Protein AF-A0A936ZBS4-F1 (afdb_monomer_lite)

Organism: NCBI:txid670292

Sequence (67 aa):
MILEWHRQGMSVSAIARQSGLDRKTVRKYIHRGLEAPAYGPRKPRQTVIDPFTHYLRERVSTFPGLT

Radius of gyration: 23.79 Å; chains: 1; bounding box: 44×22×55 Å

Foldseek 3Di:
DLCVVVVVVDDLVRSCVVVVHDSVVSVVPNVVDPDDDDDDPPDDDDDPCPVVVVVVVVVCVVCVVVD

Structure (mmCIF, N/CA/C/O backbone):
data_AF-A0A936ZBS4-F1
#
_entry.id   AF-A0A936ZBS4-F1
#
loop_
_atom_site.group_PD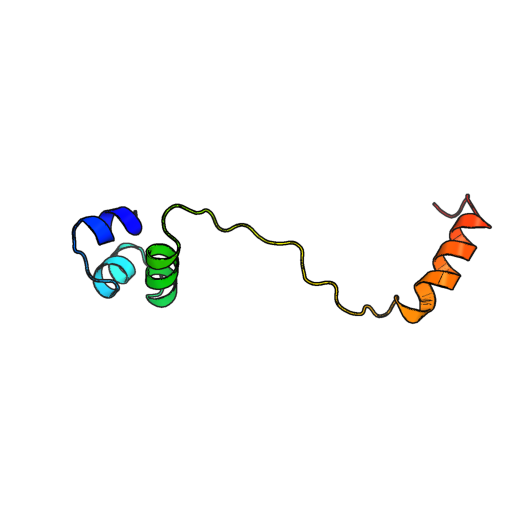B
_atom_site.id
_atom_site.type_symbol
_atom_site.label_atom_id
_atom_site.label_alt_id
_atom_site.label_comp_id
_atom_site.label_asym_id
_atom_site.label_entity_id
_atom_site.label_seq_id
_atom_site.pdbx_PDB_ins_code
_atom_site.Cartn_x
_atom_site.Cartn_y
_atom_site.Cartn_z
_atom_site.occupancy
_atom_site.B_iso_or_equiv
_atom_site.auth_seq_id
_atom_site.auth_comp_id
_atom_site.auth_asym_id
_atom_site.auth_atom_id
_atom_site.pdbx_PDB_model_num
ATOM 1 N N . MET A 1 1 ? 3.900 3.768 -20.738 1.00 85.50 1 MET A N 1
ATOM 2 C CA . MET A 1 1 ? 5.364 3.970 -20.633 1.00 85.50 1 MET A CA 1
ATOM 3 C C . MET A 1 1 ? 6.090 2.645 -20.401 1.00 85.50 1 MET A C 1
ATOM 5 O O . MET A 1 1 ? 6.583 2.105 -21.374 1.00 85.50 1 MET A O 1
ATOM 9 N N . ILE A 1 2 ? 6.067 2.046 -19.198 1.00 93.44 2 ILE A N 1
ATOM 10 C CA . ILE A 1 2 ? 6.767 0.766 -18.912 1.00 93.44 2 ILE A CA 1
ATOM 11 C C . ILE A 1 2 ? 6.329 -0.384 -19.838 1.00 93.44 2 ILE A C 1
ATOM 13 O O . ILE A 1 2 ? 7.169 -1.021 -20.464 1.00 93.44 2 ILE A O 1
ATOM 17 N N . LEU A 1 3 ? 5.018 -0.637 -19.938 1.00 93.81 3 LEU A N 1
ATOM 18 C CA . LEU A 1 3 ? 4.478 -1.735 -20.756 1.00 93.81 3 LEU A CA 1
ATOM 19 C C . LEU A 1 3 ? 4.744 -1.547 -22.247 1.00 93.81 3 LEU A C 1
ATOM 21 O O . LEU A 1 3 ? 4.957 -2.520 -22.957 1.00 93.81 3 LEU A O 1
ATOM 25 N N . GLU A 1 4 ? 4.748 -0.299 -22.706 1.00 95.19 4 GLU A N 1
ATOM 26 C CA . GLU A 1 4 ? 4.998 0.022 -24.107 1.00 95.19 4 GLU A CA 1
ATOM 27 C C . GLU A 1 4 ? 6.448 -0.275 -24.482 1.00 95.19 4 GLU A C 1
ATOM 29 O O . GLU A 1 4 ? 6.699 -1.043 -25.402 1.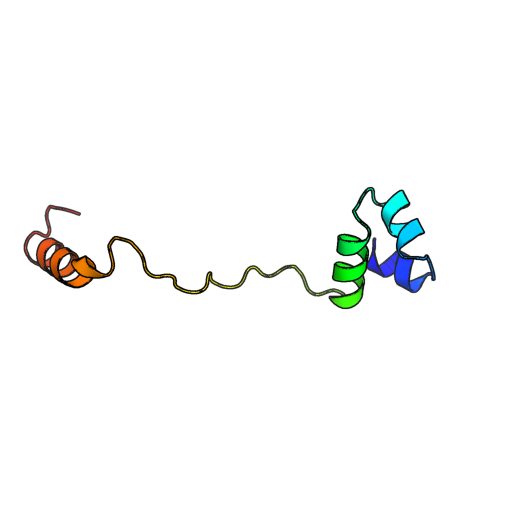00 95.19 4 GLU A O 1
ATOM 34 N N . TRP A 1 5 ? 7.404 0.215 -23.692 1.00 96.38 5 TRP A N 1
ATOM 35 C CA . TRP A 1 5 ? 8.818 -0.102 -23.886 1.00 96.38 5 TRP A CA 1
ATOM 36 C C . TRP A 1 5 ? 9.117 -1.597 -23.769 1.00 96.38 5 TRP A C 1
ATOM 38 O O . TRP A 1 5 ? 9.941 -2.122 -24.514 1.00 96.38 5 TRP A O 1
ATOM 48 N N . HIS A 1 6 ? 8.422 -2.304 -22.877 1.00 95.69 6 HIS A N 1
ATOM 49 C CA . HIS A 1 6 ? 8.541 -3.756 -22.789 1.00 95.69 6 HIS A CA 1
ATOM 50 C C . HIS A 1 6 ? 8.023 -4.458 -24.057 1.00 95.69 6 HIS A C 1
ATOM 52 O O . HIS A 1 6 ? 8.683 -5.365 -24.554 1.00 95.69 6 HIS A O 1
ATOM 58 N N . ARG A 1 7 ? 6.887 -4.016 -24.622 1.00 95.00 7 ARG A N 1
ATOM 59 C CA . ARG A 1 7 ? 6.369 -4.524 -25.909 1.00 95.00 7 ARG A CA 1
ATOM 60 C C . ARG A 1 7 ? 7.313 -4.239 -27.078 1.00 95.00 7 ARG A C 1
ATOM 62 O O . ARG A 1 7 ? 7.413 -5.061 -27.978 1.00 95.00 7 ARG A O 1
ATOM 69 N N . GLN A 1 8 ? 8.041 -3.127 -27.026 1.00 96.62 8 GLN A N 1
ATOM 70 C CA . GLN A 1 8 ? 9.084 -2.761 -27.992 1.00 96.62 8 GLN A CA 1
ATOM 71 C C . GLN A 1 8 ? 10.401 -3.545 -27.803 1.00 96.62 8 GLN A C 1
ATOM 73 O O . GLN A 1 8 ? 11.378 -3.281 -28.498 1.00 96.62 8 GLN A O 1
ATOM 78 N N . GLY A 1 9 ? 10.457 -4.502 -26.868 1.00 96.56 9 GLY A N 1
ATOM 79 C CA . GLY A 1 9 ? 11.616 -5.374 -26.658 1.00 96.56 9 GLY A CA 1
ATOM 80 C C . GLY A 1 9 ? 12.716 -4.786 -25.770 1.00 96.56 9 GLY A C 1
ATOM 81 O O . GLY A 1 9 ? 13.788 -5.380 -25.648 1.00 96.56 9 GLY A O 1
ATOM 82 N N . MET A 1 10 ? 12.486 -3.643 -25.113 1.00 97.69 10 MET A N 1
ATOM 83 C CA . MET A 1 10 ? 13.470 -3.100 -24.176 1.00 97.69 10 MET A CA 1
ATOM 84 C C . MET A 1 10 ? 13.629 -3.997 -22.944 1.00 97.69 10 MET A C 1
ATOM 86 O O . MET A 1 10 ? 12.660 -4.457 -22.338 1.00 97.69 10 MET A O 1
ATOM 90 N N . SER A 1 11 ? 14.877 -4.172 -22.502 1.00 97.69 11 SER A N 1
ATOM 91 C CA . SER A 1 11 ? 15.164 -4.899 -21.264 1.00 97.69 11 SER A CA 1
ATOM 92 C C . SER A 1 11 ? 14.669 -4.144 -20.024 1.00 97.69 11 SER A C 1
ATOM 94 O O . SER A 1 11 ? 14.650 -2.913 -19.982 1.00 97.69 11 SER A O 1
ATOM 96 N N . VAL A 1 12 ? 14.369 -4.883 -18.950 1.00 97.38 12 VAL A N 1
ATOM 97 C CA . VAL A 1 12 ? 13.992 -4.317 -17.638 1.00 97.38 12 VAL A CA 1
ATOM 98 C C . VAL A 1 12 ? 15.009 -3.281 -17.144 1.00 97.38 12 VAL A C 1
ATOM 100 O O . VAL A 1 12 ? 14.624 -2.255 -16.590 1.00 97.38 12 VAL A O 1
ATOM 103 N N . SER A 1 13 ? 16.307 -3.523 -17.355 1.00 97.75 13 SER A N 1
ATOM 104 C CA . SER A 1 13 ? 17.371 -2.593 -16.957 1.00 97.75 13 SER A CA 1
ATOM 105 C C . SER A 1 13 ? 17.366 -1.306 -17.786 1.00 97.75 13 SER A C 1
ATOM 107 O O . SER A 1 13 ? 17.611 -0.237 -17.232 1.00 97.75 13 SER A O 1
ATOM 109 N N . ALA A 1 14 ? 17.077 -1.389 -19.088 1.00 97.81 14 ALA A N 1
ATOM 110 C CA . ALA A 1 14 ? 16.973 -0.215 -19.954 1.00 97.81 14 ALA A CA 1
ATOM 111 C C . ALA A 1 14 ? 15.749 0.634 -19.586 1.00 97.81 14 ALA A C 1
ATOM 113 O O . ALA A 1 14 ? 15.866 1.843 -19.412 1.00 97.81 14 ALA A O 1
ATOM 114 N N . ILE A 1 15 ? 14.604 -0.018 -19.364 1.00 97.69 15 ILE A N 1
ATOM 115 C CA . ILE A 1 15 ? 13.374 0.632 -18.901 1.00 97.69 15 ILE A CA 1
ATOM 116 C C . ILE A 1 15 ? 13.609 1.338 -17.562 1.00 97.69 15 ILE A C 1
ATOM 118 O O . ILE A 1 15 ? 13.245 2.497 -17.427 1.00 97.69 15 ILE A O 1
ATOM 122 N N . ALA A 1 16 ? 14.257 0.677 -16.597 1.00 98.00 16 ALA A N 1
ATOM 123 C CA . ALA A 1 16 ? 14.555 1.250 -15.282 1.00 98.00 16 ALA A CA 1
ATOM 124 C C . ALA A 1 16 ? 15.430 2.510 -15.365 1.00 98.00 16 ALA A C 1
ATOM 126 O O . ALA A 1 16 ? 15.134 3.506 -14.708 1.00 98.00 16 ALA A O 1
ATOM 127 N N . ARG A 1 17 ? 16.478 2.481 -16.202 1.00 97.62 17 ARG A N 1
ATOM 128 C CA . ARG A 1 17 ? 17.341 3.646 -16.457 1.00 97.62 17 ARG A CA 1
ATOM 129 C C . ARG A 1 17 ? 16.563 4.791 -17.103 1.00 97.62 17 ARG A C 1
ATOM 131 O O . ARG A 1 17 ? 16.709 5.924 -16.667 1.00 97.62 17 ARG A O 1
ATOM 138 N N . GLN A 1 18 ? 15.715 4.486 -18.084 1.00 96.25 18 GLN A N 1
ATOM 139 C CA . GLN A 1 18 ? 14.919 5.487 -18.795 1.00 96.25 18 GLN A CA 1
ATOM 140 C C . GLN A 1 18 ? 13.816 6.096 -17.918 1.00 96.25 18 GLN A C 1
ATOM 142 O O . GLN A 1 18 ? 13.550 7.290 -18.001 1.00 96.25 18 GLN A O 1
ATOM 147 N N . SER A 1 19 ? 13.158 5.288 -17.082 1.00 94.38 19 SER A N 1
ATOM 148 C CA . SER A 1 19 ? 12.061 5.744 -16.223 1.00 94.38 19 SER A CA 1
ATOM 149 C C . SER A 1 19 ? 12.515 6.300 -14.874 1.00 94.38 19 SER A C 1
ATOM 151 O O . SER A 1 19 ? 11.674 6.795 -14.132 1.00 94.38 19 SER A O 1
ATOM 153 N N . GLY A 1 20 ? 13.788 6.133 -14.494 1.00 96.81 20 GLY A N 1
ATOM 154 C CA . GLY A 1 20 ? 14.283 6.462 -13.151 1.00 96.81 20 GLY A CA 1
ATOM 155 C C . GLY A 1 20 ? 13.654 5.618 -12.032 1.00 96.81 20 GLY A C 1
ATOM 156 O O . GLY A 1 20 ? 13.624 6.041 -10.880 1.00 96.81 20 GLY A O 1
ATOM 157 N N . LEU A 1 21 ? 13.117 4.435 -12.357 1.00 95.75 21 LEU A N 1
ATOM 158 C CA . LEU A 1 21 ? 12.445 3.554 -11.394 1.00 95.75 21 LEU A CA 1
ATOM 159 C C . LEU A 1 21 ? 13.322 2.352 -11.075 1.00 95.75 21 LEU A C 1
ATOM 161 O O . LEU A 1 21 ? 14.070 1.871 -11.924 1.00 95.75 21 LEU A O 1
ATOM 165 N N . ASP A 1 22 ? 13.162 1.799 -9.875 1.00 97.31 22 ASP A N 1
ATOM 166 C CA . ASP A 1 22 ? 13.838 0.553 -9.531 1.00 97.31 22 ASP A CA 1
ATOM 167 C C . ASP A 1 22 ? 13.406 -0.606 -10.451 1.00 97.31 22 ASP A C 1
ATOM 169 O O . ASP A 1 22 ? 12.239 -0.741 -10.842 1.00 97.31 22 ASP A O 1
ATOM 173 N N . ARG A 1 23 ? 14.353 -1.502 -10.753 1.00 97.38 23 ARG A N 1
ATOM 174 C CA . ARG A 1 23 ? 14.120 -2.674 -11.613 1.00 97.38 23 ARG A CA 1
ATOM 175 C C . ARG A 1 23 ? 13.007 -3.579 -11.078 1.00 97.38 23 ARG A C 1
ATOM 177 O O . ARG A 1 23 ? 12.290 -4.178 -11.882 1.00 97.38 23 ARG A O 1
ATOM 184 N N . LYS A 1 24 ? 12.821 -3.685 -9.754 1.00 97.56 24 LYS A N 1
ATOM 185 C CA . LYS A 1 24 ? 11.724 -4.468 -9.157 1.00 97.56 24 LYS A CA 1
AT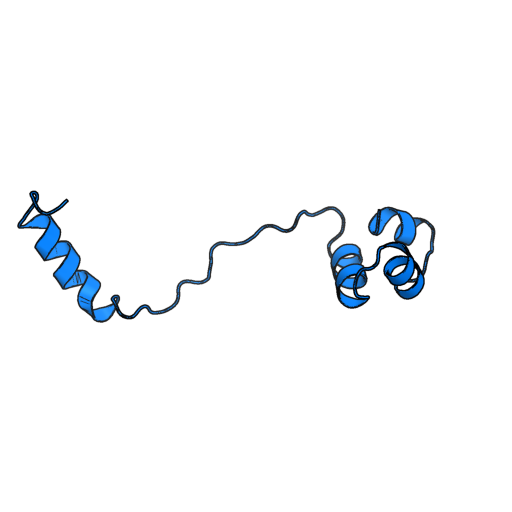OM 186 C C . LYS A 1 24 ? 10.370 -3.830 -9.445 1.00 97.56 24 LYS A C 1
ATOM 188 O O . LYS A 1 24 ? 9.420 -4.556 -9.726 1.00 97.56 24 LYS A O 1
ATOM 193 N N . THR A 1 25 ? 10.286 -2.500 -9.443 1.00 95.25 25 THR A N 1
ATOM 194 C CA . THR A 1 25 ? 9.074 -1.767 -9.833 1.00 95.25 25 THR A CA 1
ATOM 195 C C . THR A 1 25 ? 8.754 -2.025 -11.298 1.00 95.25 25 THR A C 1
ATOM 197 O O . THR A 1 25 ? 7.653 -2.465 -11.608 1.00 95.25 25 THR A O 1
ATOM 200 N N . VAL A 1 26 ? 9.731 -1.869 -12.193 1.00 96.38 26 VAL A N 1
ATOM 201 C CA . VAL A 1 26 ? 9.547 -2.171 -13.620 1.00 96.38 26 VAL A CA 1
ATOM 202 C C . VAL A 1 26 ? 9.047 -3.605 -13.827 1.00 96.38 26 VAL A C 1
ATOM 204 O O . VAL A 1 26 ? 8.024 -3.809 -14.477 1.00 96.38 26 VAL A O 1
ATOM 207 N N . ARG A 1 27 ? 9.703 -4.596 -13.205 1.00 96.50 27 ARG A N 1
ATOM 208 C CA . ARG A 1 27 ? 9.297 -6.008 -13.288 1.00 96.50 27 ARG A CA 1
ATOM 209 C C . ARG A 1 27 ? 7.876 -6.237 -12.758 1.00 96.50 27 ARG A C 1
ATOM 211 O O . ARG A 1 27 ? 7.099 -6.937 -13.401 1.00 96.50 27 ARG A O 1
ATOM 218 N N . LYS A 1 28 ? 7.524 -5.631 -11.619 1.00 95.00 28 LYS A N 1
ATOM 219 C CA . LYS A 1 28 ? 6.181 -5.712 -11.025 1.00 95.00 28 LYS A CA 1
ATOM 220 C C . LYS A 1 28 ? 5.114 -5.185 -11.983 1.00 95.00 28 LYS A C 1
ATOM 222 O O . LYS A 1 28 ? 4.095 -5.840 -12.156 1.00 95.00 28 LYS A O 1
ATOM 227 N N . TYR A 1 29 ? 5.340 -4.025 -12.597 1.00 93.00 29 TYR A N 1
ATOM 228 C CA . TYR A 1 29 ? 4.367 -3.416 -13.507 1.00 93.00 29 TYR A CA 1
ATOM 229 C C . TYR A 1 29 ? 4.274 -4.146 -14.850 1.00 93.00 29 TYR A C 1
ATOM 231 O O . TYR A 1 29 ? 3.180 -4.235 -15.389 1.00 93.00 29 TYR A O 1
ATOM 239 N N . ILE A 1 30 ? 5.366 -4.734 -15.354 1.00 94.38 30 ILE A N 1
ATOM 240 C CA . ILE A 1 30 ? 5.312 -5.634 -16.520 1.00 94.38 30 ILE A CA 1
ATOM 241 C C . ILE A 1 30 ? 4.423 -6.846 -16.228 1.00 94.38 30 ILE A C 1
ATOM 243 O O . ILE A 1 30 ? 3.533 -7.145 -17.015 1.00 94.38 30 ILE A O 1
ATOM 247 N N . HIS A 1 31 ? 4.633 -7.514 -15.088 1.00 93.06 31 HIS A N 1
ATOM 248 C CA . HIS A 1 31 ? 3.850 -8.692 -14.702 1.00 93.06 31 HIS A CA 1
ATOM 249 C C . HIS A 1 31 ? 2.375 -8.362 -14.441 1.00 93.06 31 HIS A C 1
ATOM 251 O O . HIS A 1 31 ? 1.495 -9.126 -14.815 1.00 93.06 31 HIS A O 1
ATOM 257 N N . ARG A 1 32 ? 2.112 -7.213 -13.812 1.00 90.38 32 ARG A N 1
ATOM 258 C CA . ARG A 1 32 ? 0.759 -6.749 -13.491 1.00 90.38 32 ARG A CA 1
ATOM 259 C C . ARG A 1 32 ? -0.037 -6.291 -14.721 1.00 90.38 32 ARG A C 1
ATOM 261 O O . ARG A 1 32 ? -1.261 -6.284 -14.685 1.00 90.38 32 ARG A O 1
ATOM 268 N N . GLY A 1 33 ? 0.633 -5.887 -15.799 1.00 88.19 33 GLY A N 1
ATOM 269 C CA . GLY A 1 33 ? -0.041 -5.387 -16.994 1.00 88.19 33 GLY A CA 1
ATOM 270 C C . GLY A 1 33 ? -0.769 -4.059 -16.754 1.00 88.19 33 GLY A C 1
ATOM 271 O O . GLY A 1 33 ? -0.312 -3.211 -15.986 1.00 88.19 33 GLY A O 1
ATOM 272 N N . LEU A 1 34 ? -1.888 -3.857 -17.458 1.00 85.19 34 LEU A N 1
ATOM 273 C CA . LEU A 1 34 ? -2.671 -2.611 -17.439 1.00 85.19 34 LEU A CA 1
ATOM 274 C C . LEU A 1 34 ? -3.517 -2.427 -16.170 1.00 85.19 34 LEU A C 1
ATOM 276 O O . LEU A 1 34 ? -4.164 -1.393 -16.014 1.00 85.19 34 LEU A O 1
ATOM 280 N N . GLU A 1 35 ? -3.513 -3.397 -15.259 1.00 83.88 35 GLU A N 1
ATOM 281 C CA . GLU A 1 35 ? -4.266 -3.290 -14.018 1.00 83.88 35 GLU A CA 1
ATOM 282 C C . GLU A 1 35 ? -3.667 -2.225 -13.097 1.00 83.88 35 GLU A C 1
ATOM 284 O O . GLU A 1 35 ? -2.532 -2.334 -12.613 1.00 83.88 35 GLU A O 1
ATOM 289 N N . ALA A 1 36 ? -4.466 -1.201 -12.802 1.00 77.00 36 ALA A N 1
ATOM 290 C CA . ALA A 1 36 ? -4.089 -0.174 -11.850 1.00 77.00 36 ALA A CA 1
ATOM 291 C C . ALA A 1 36 ? -3.816 -0.785 -10.458 1.00 77.00 36 ALA A C 1
ATOM 293 O O . ALA A 1 36 ? -4.486 -1.737 -10.038 1.00 77.00 36 ALA A O 1
ATOM 294 N N . PRO A 1 37 ? -2.852 -0.238 -9.695 1.00 80.06 37 PRO A N 1
ATOM 295 C CA . PRO A 1 37 ? -2.708 -0.515 -8.276 1.00 80.06 37 PRO A CA 1
ATOM 296 C C . PRO A 1 37 ? -3.970 -0.231 -7.469 1.00 80.06 37 PRO A C 1
ATOM 298 O O . PRO A 1 37 ? -4.161 0.871 -6.975 1.00 80.06 37 PRO A O 1
ATOM 301 N N . ALA A 1 38 ? -4.802 -1.252 -7.281 1.00 82.88 38 ALA A N 1
ATOM 302 C CA . ALA A 1 38 ? -5.882 -1.205 -6.311 1.00 82.88 38 ALA A CA 1
ATOM 303 C C . ALA A 1 38 ? -5.324 -1.472 -4.908 1.00 82.88 38 ALA A C 1
ATOM 305 O O . ALA A 1 38 ? -4.650 -2.483 -4.671 1.00 82.88 38 ALA A O 1
ATOM 306 N N . TYR A 1 39 ? -5.594 -0.555 -3.981 1.00 83.25 39 TYR A N 1
ATOM 307 C CA . TYR A 1 39 ? -5.403 -0.810 -2.561 1.00 83.25 39 TYR A CA 1
ATOM 308 C C . TYR A 1 39 ? -6.604 -1.616 -2.068 1.00 83.25 39 TYR A C 1
ATOM 310 O O . TYR A 1 39 ? -7.726 -1.117 -2.058 1.00 83.25 39 TYR A O 1
ATOM 318 N N . GLY A 1 40 ? -6.379 -2.878 -1.703 1.00 84.69 40 GLY A N 1
ATOM 319 C CA . GLY A 1 40 ? -7.412 -3.667 -1.037 1.00 84.69 40 GLY A CA 1
ATOM 320 C C . GLY A 1 40 ? -7.699 -3.120 0.366 1.00 84.69 40 GLY A C 1
ATOM 321 O O . GLY A 1 40 ? -6.838 -2.442 0.942 1.00 84.69 40 GLY A O 1
ATOM 322 N N . PRO A 1 41 ? -8.870 -3.423 0.954 1.00 87.88 41 PRO A N 1
ATOM 323 C CA . PRO A 1 41 ? -9.107 -3.125 2.359 1.00 87.88 41 PRO A CA 1
ATOM 324 C C . PRO A 1 41 ? -7.972 -3.719 3.198 1.00 87.88 41 PRO A C 1
ATOM 326 O O . PRO A 1 41 ? -7.505 -4.838 2.951 1.00 87.88 41 PRO A O 1
ATOM 329 N N . ARG A 1 42 ? -7.485 -2.950 4.178 1.00 87.44 42 ARG A N 1
ATOM 330 C CA . ARG A 1 42 ? -6.470 -3.457 5.104 1.00 87.44 42 ARG A CA 1
ATOM 331 C C . ARG A 1 42 ? -7.033 -4.702 5.771 1.00 87.44 42 ARG A C 1
ATOM 333 O O . ARG A 1 42 ? -8.170 -4.684 6.236 1.00 87.44 42 ARG A O 1
ATOM 340 N N . LYS A 1 43 ? -6.229 -5.765 5.836 1.00 87.38 43 LYS A N 1
ATOM 341 C CA . LYS A 1 43 ? -6.595 -6.932 6.640 1.00 87.38 43 LYS A CA 1
ATOM 342 C C . LYS A 1 43 ? -6.921 -6.440 8.053 1.00 87.38 43 LYS A C 1
ATOM 344 O O . LYS A 1 43 ? -6.106 -5.680 8.589 1.00 87.38 43 LYS A O 1
ATOM 349 N N . PRO A 1 44 ? -8.074 -6.818 8.631 1.00 87.81 44 PRO A N 1
ATOM 350 C CA . PRO A 1 44 ? -8.382 -6.452 10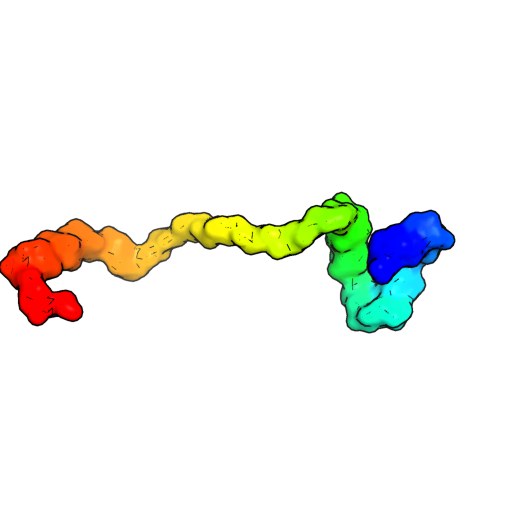.001 1.00 87.81 44 PRO A CA 1
ATOM 351 C C . PRO A 1 44 ? -7.259 -6.980 10.893 1.00 87.81 44 PRO A C 1
ATOM 353 O O . PRO A 1 44 ? -6.800 -8.114 10.741 1.00 87.81 44 PRO A O 1
ATOM 356 N N . ARG A 1 45 ? -6.753 -6.111 11.761 1.00 90.25 45 ARG A N 1
ATOM 357 C CA . ARG A 1 45 ? -5.736 -6.445 12.756 1.00 90.25 45 ARG A CA 1
ATOM 358 C C . ARG A 1 45 ? -6.347 -6.174 14.108 1.00 90.25 45 ARG A C 1
ATOM 360 O O . ARG A 1 45 ? -7.112 -5.219 14.229 1.00 90.25 45 ARG A O 1
ATOM 367 N N . GLN A 1 46 ? -5.968 -6.986 15.087 1.00 92.81 46 GLN A N 1
ATOM 368 C CA . GLN A 1 46 ? -6.396 -6.746 16.448 1.00 92.81 46 GLN A CA 1
ATOM 369 C C . GLN A 1 46 ? -5.929 -5.354 16.882 1.00 92.81 46 GLN A C 1
ATOM 371 O O . GLN A 1 46 ? -4.754 -5.009 16.716 1.00 92.81 46 GLN A O 1
ATOM 376 N N . THR A 1 47 ? -6.852 -4.543 17.375 1.00 92.38 47 THR A N 1
ATOM 377 C CA . THR A 1 47 ? -6.570 -3.205 17.884 1.00 92.38 47 THR A CA 1
ATOM 378 C C . THR A 1 47 ? -6.583 -3.206 19.407 1.00 92.38 47 THR A C 1
ATOM 380 O O . THR A 1 47 ? -7.165 -4.081 20.047 1.00 92.38 47 THR A O 1
ATOM 383 N N . VAL A 1 48 ? -5.958 -2.192 20.007 1.00 95.12 48 VAL A N 1
ATOM 384 C CA . VAL A 1 48 ? -5.939 -2.012 21.468 1.00 95.12 48 VAL A CA 1
ATOM 385 C C . VAL A 1 48 ? -7.357 -1.895 22.047 1.00 95.12 48 VAL A C 1
ATOM 387 O O . VAL A 1 48 ? -7.578 -2.263 23.195 1.00 95.12 48 VAL A O 1
ATOM 390 N N . ILE A 1 49 ? -8.326 -1.418 21.256 1.00 94.31 49 ILE A N 1
ATOM 391 C CA . ILE A 1 49 ? -9.713 -1.217 21.694 1.00 94.31 49 ILE A CA 1
ATOM 392 C C . ILE A 1 49 ? -10.599 -2.453 21.511 1.00 94.31 49 ILE A C 1
ATOM 394 O O . ILE A 1 49 ? -11.718 -2.470 22.024 1.00 94.31 49 ILE A O 1
ATOM 398 N N . ASP A 1 50 ? -10.131 -3.494 20.818 1.00 94.50 50 ASP A N 1
ATOM 399 C CA . ASP A 1 50 ? -10.942 -4.689 20.555 1.00 94.50 50 ASP A CA 1
ATOM 400 C C . ASP A 1 50 ? -11.461 -5.342 21.847 1.00 94.50 50 ASP A C 1
ATOM 402 O O . ASP A 1 50 ? -12.665 -5.603 21.915 1.00 94.50 50 ASP A O 1
ATOM 406 N N . PRO A 1 51 ? -10.647 -5.512 22.916 1.00 96.06 51 PRO A N 1
ATOM 407 C CA . PRO A 1 51 ? -11.137 -6.060 24.184 1.00 96.06 51 PRO A CA 1
ATOM 408 C C . PRO A 1 51 ? -12.218 -5.200 24.854 1.00 96.06 51 PRO A C 1
ATOM 410 O O . PRO A 1 51 ? -13.025 -5.710 25.625 1.00 96.06 51 PRO A O 1
ATOM 413 N N . PHE A 1 52 ? -12.253 -3.898 24.560 1.00 96.00 52 PHE A N 1
ATOM 414 C CA . PHE A 1 52 ? -13.155 -2.928 25.189 1.00 96.00 52 PHE A CA 1
ATOM 415 C C . PHE A 1 52 ? -14.350 -2.556 24.306 1.00 96.00 52 PHE A C 1
ATOM 417 O O . PHE A 1 52 ? -15.218 -1.795 24.730 1.00 96.00 52 PHE A O 1
ATOM 424 N N . THR A 1 53 ? -14.427 -3.084 23.082 1.00 94.88 53 THR A N 1
ATOM 425 C CA . THR A 1 53 ? -15.421 -2.658 22.084 1.00 94.88 53 THR A CA 1
ATOM 426 C C . THR A 1 53 ? -16.854 -2.861 22.573 1.00 94.88 53 THR A C 1
ATOM 428 O O . THR A 1 53 ? -17.710 -2.016 22.312 1.00 94.88 53 THR A O 1
ATOM 431 N N . HIS A 1 54 ? -17.117 -3.938 23.319 1.00 95.50 54 HIS A N 1
ATOM 432 C CA . HIS A 1 54 ? -18.431 -4.183 23.917 1.00 95.50 54 HIS A CA 1
ATOM 433 C C . HIS A 1 54 ? -18.826 -3.062 24.886 1.00 95.50 54 HIS A C 1
ATOM 435 O O . HIS A 1 54 ? -19.861 -2.424 24.712 1.00 95.50 54 HIS A O 1
ATOM 441 N N . TYR A 1 55 ? -17.956 -2.778 25.859 1.00 94.75 55 TYR A N 1
ATOM 442 C CA . TYR A 1 55 ? -18.175 -1.739 26.862 1.00 94.75 55 TYR A CA 1
ATOM 443 C C . TYR A 1 55 ? -18.373 -0.358 26.225 1.00 94.75 55 TYR A C 1
ATOM 445 O O . TYR A 1 55 ? -19.294 0.372 26.581 1.00 94.75 55 TYR A O 1
ATOM 453 N N . LEU A 1 56 ? -17.543 -0.000 25.242 1.00 93.56 56 LEU A N 1
ATOM 454 C CA . LEU A 1 56 ? -17.629 1.304 24.584 1.00 93.56 56 LEU A CA 1
ATOM 455 C C . LEU A 1 56 ? -18.952 1.486 23.826 1.00 93.56 56 LEU A C 1
ATOM 457 O O . LEU A 1 56 ? -19.560 2.551 23.912 1.00 93.56 56 LEU A O 1
ATOM 461 N N . ARG A 1 57 ? -19.428 0.447 23.126 1.00 93.62 57 ARG A N 1
ATOM 462 C CA . ARG A 1 57 ? -20.718 0.491 22.415 1.00 93.62 57 ARG A CA 1
ATOM 463 C C . ARG A 1 57 ? -21.893 0.663 23.370 1.00 93.62 57 ARG A C 1
ATOM 465 O O . ARG A 1 57 ? -22.769 1.482 23.108 1.00 93.62 57 ARG A O 1
ATOM 472 N N . GLU A 1 58 ? -21.885 -0.067 24.480 1.00 95.19 58 GLU A N 1
ATOM 473 C CA . GLU A 1 58 ? -22.901 0.059 25.525 1.00 95.19 58 GLU A CA 1
ATOM 474 C C . GLU A 1 58 ? -22.924 1.478 26.108 1.00 95.19 58 GLU A C 1
ATOM 476 O O . GLU A 1 58 ? -23.979 2.100 26.198 1.00 95.19 58 GLU A O 1
ATOM 481 N N . ARG A 1 59 ? -21.755 2.044 26.429 1.00 93.56 59 ARG A N 1
ATOM 482 C CA . ARG A 1 59 ? -21.656 3.399 26.991 1.00 93.56 59 ARG A CA 1
ATOM 483 C C . ARG A 1 59 ? -22.196 4.475 26.054 1.00 93.56 59 ARG A C 1
ATOM 485 O O . ARG A 1 59 ? -22.913 5.352 26.525 1.00 93.56 59 ARG A O 1
ATOM 492 N N . VAL A 1 60 ? -21.883 4.404 24.759 1.00 92.94 60 VAL A N 1
ATOM 493 C CA . VAL A 1 60 ? -22.411 5.352 23.761 1.00 92.94 60 VAL A CA 1
ATOM 494 C C . VAL A 1 60 ? -23.930 5.221 23.632 1.00 92.94 60 VAL A C 1
ATOM 496 O O . VAL A 1 60 ? -24.623 6.231 23.573 1.00 92.94 60 VAL A O 1
ATOM 499 N N . SER A 1 61 ? -24.462 3.995 23.662 1.00 91.69 61 SER A N 1
ATOM 500 C CA . SER A 1 61 ? -25.912 3.766 23.617 1.00 91.69 61 SER A CA 1
ATOM 501 C C . SER A 1 61 ? -26.637 4.309 24.852 1.00 91.69 61 SER A C 1
ATOM 503 O O . SER A 1 61 ? -27.745 4.825 24.729 1.00 91.69 61 SER A O 1
ATOM 505 N N . THR A 1 62 ? -26.040 4.181 26.039 1.00 92.94 62 THR A N 1
ATOM 506 C CA . THR A 1 62 ? -26.644 4.626 27.307 1.00 92.94 62 THR A CA 1
ATOM 507 C C . THR A 1 62 ? -26.582 6.144 27.482 1.00 92.94 62 THR A C 1
ATOM 5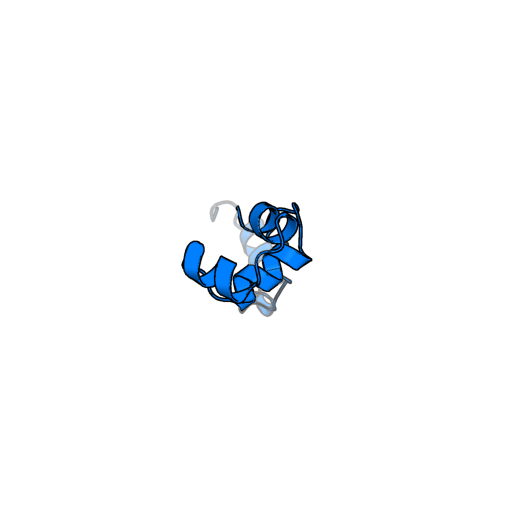09 O O . THR A 1 62 ? -27.434 6.724 28.151 1.00 92.94 62 THR A O 1
ATOM 512 N N . PHE A 1 63 ? -25.598 6.808 26.870 1.00 87.69 63 PHE A N 1
ATOM 513 C CA . PHE A 1 63 ? -25.386 8.250 26.991 1.00 87.69 63 PHE A CA 1
ATOM 514 C C . PHE A 1 63 ? -25.307 8.914 25.605 1.00 87.69 63 PHE A C 1
ATOM 516 O O . PHE A 1 63 ? -24.219 9.291 25.165 1.00 87.69 63 PHE A O 1
ATOM 523 N N . PRO A 1 64 ? -26.451 9.117 24.924 1.00 77.75 64 PRO A N 1
ATOM 524 C CA . PRO A 1 64 ? -26.495 9.648 23.557 1.00 77.75 64 PRO A CA 1
ATOM 525 C C . PRO A 1 64 ? -26.021 11.107 23.415 1.00 77.75 64 PRO A C 1
ATOM 527 O O . PRO A 1 64 ? -25.886 11.593 22.303 1.00 77.75 64 PRO A O 1
ATOM 530 N N . GLY A 1 65 ? -25.748 11.816 24.517 1.00 78.56 65 GLY A N 1
ATOM 531 C CA . GLY A 1 65 ? -25.137 13.153 24.500 1.00 78.56 65 GLY A CA 1
ATOM 532 C C . GLY A 1 65 ? -23.603 13.162 24.407 1.00 78.56 65 GLY A C 1
ATOM 533 O O . GLY A 1 65 ? -23.006 14.227 24.524 1.00 78.56 65 GLY A O 1
ATOM 534 N N . LEU A 1 66 ? -22.959 11.996 24.272 1.00 70.62 66 LEU A N 1
ATOM 535 C CA . LEU A 1 66 ? -21.499 11.856 24.129 1.00 70.62 66 LEU A CA 1
ATOM 536 C C . LEU A 1 66 ? -21.018 11.807 22.665 1.00 70.62 66 LEU A C 1
ATOM 538 O O . LEU A 1 66 ? -19.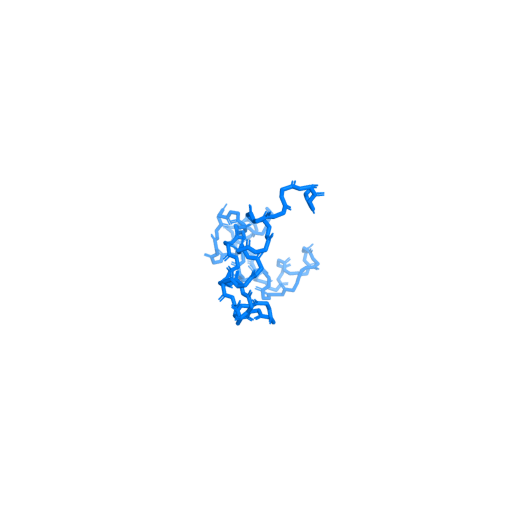816 11.664 22.433 1.00 70.62 66 LEU A O 1
ATOM 542 N N . THR A 1 67 ? -21.936 11.886 21.700 1.00 59.88 67 THR A N 1
ATOM 543 C CA . THR A 1 67 ? -21.667 11.984 20.253 1.00 59.88 67 THR A CA 1
ATOM 544 C C . THR A 1 67 ? -21.878 13.400 19.761 1.00 59.88 67 THR A C 1
ATOM 546 O O . THR A 1 67 ? -21.017 13.875 18.991 1.00 59.88 67 THR A O 1
#

pLDDT: mean 91.63, std 7.12, range [59.88, 98.0]

InterPro domains:
  IPR009057 Homedomain-like superfamily [SSF46689] (2-57)
  IPR017894 HTH domain, IS21 transposase-type [PS50531] (1-60)

Secondary structure (DSSP, 8-state):
-HHHHHHTT--HHHHHHHHT--HHHHHHHHHHTT-----PPPPP---TTGGGHHHHHHHHHH-GGG-